Protein AF-S5ZQ00-F1 (afdb_monomer_lite)

Organism: NCBI:txid1291379

Structure (mmCIF, N/CA/C/O backbone):
data_AF-S5ZQ00-F1
#
_entry.id   AF-S5ZQ00-F1
#
loop_
_atom_site.group_PDB
_atom_site.id
_atom_site.type_symbol
_atom_site.label_atom_id
_atom_site.label_alt_id
_atom_site.label_comp_id
_atom_site.label_asym_id
_atom_site.label_entity_id
_atom_site.label_seq_id
_atom_site.pdbx_PDB_ins_code
_atom_site.Cartn_x
_atom_site.Cartn_y
_atom_site.Cartn_z
_atom_site.occupancy
_atom_site.B_iso_or_equiv
_atom_site.auth_seq_id
_atom_site.auth_comp_id
_atom_site.auth_asym_id
_atom_site.auth_atom_id
_atom_site.pdbx_PDB_model_num
ATOM 1 N N . MET A 1 1 ? -11.222 -16.162 30.882 1.00 49.59 1 MET A N 1
ATOM 2 C CA . MET A 1 1 ? -10.906 -15.022 29.989 1.00 49.59 1 MET A CA 1
ATOM 3 C C . MET A 1 1 ? -11.818 -15.082 28.776 1.00 49.59 1 MET A C 1
ATOM 5 O O . MET A 1 1 ? -11.735 -16.042 28.025 1.00 49.59 1 MET A O 1
ATOM 9 N N . ASN A 1 2 ? -12.726 -14.116 28.618 1.00 58.00 2 ASN A N 1
ATOM 10 C CA . ASN A 1 2 ? -13.648 -14.077 27.483 1.00 58.00 2 ASN A CA 1
ATOM 11 C C . ASN A 1 2 ? -12.976 -13.291 26.349 1.00 58.00 2 ASN A C 1
ATOM 13 O O . ASN A 1 2 ? -12.927 -12.061 26.380 1.00 58.00 2 ASN A O 1
ATOM 17 N N . TYR A 1 3 ? -12.334 -13.998 25.422 1.00 68.75 3 TYR A N 1
ATOM 18 C CA . TYR A 1 3 ? -11.668 -13.352 24.299 1.00 68.75 3 TYR A CA 1
ATOM 19 C C . TYR A 1 3 ? -12.693 -12.905 23.258 1.00 68.75 3 TYR A C 1
ATOM 21 O O . TYR A 1 3 ? -13.581 -13.659 22.863 1.00 68.75 3 TYR A O 1
ATOM 29 N N . ASP A 1 4 ? -12.529 -11.679 22.770 1.00 86.62 4 ASP A N 1
ATOM 30 C CA . ASP A 1 4 ? -13.327 -11.158 21.668 1.00 86.62 4 ASP A CA 1
ATOM 31 C C . ASP A 1 4 ? -12.949 -11.894 20.373 1.00 86.62 4 ASP A C 1
ATOM 33 O O . ASP A 1 4 ? -11.916 -11.616 19.754 1.00 86.62 4 ASP A O 1
ATOM 37 N N . LYS A 1 5 ? -13.795 -12.851 19.971 1.00 89.94 5 LYS A N 1
ATOM 38 C CA . LYS A 1 5 ? -13.616 -13.677 18.767 1.00 89.94 5 LYS A CA 1
ATOM 39 C C . LYS A 1 5 ? -13.327 -12.828 17.527 1.00 89.94 5 LYS A C 1
ATOM 41 O O . LYS A 1 5 ? -12.488 -13.205 16.714 1.00 89.94 5 LYS A O 1
ATOM 46 N N . LYS A 1 6 ? -13.950 -11.649 17.401 1.00 90.19 6 LYS A N 1
ATOM 47 C CA . LYS A 1 6 ? -13.747 -10.750 16.257 1.00 90.19 6 LYS A CA 1
ATOM 48 C C . LYS A 1 6 ? -12.328 -10.186 16.225 1.00 90.19 6 LYS A C 1
ATOM 50 O O . LYS A 1 6 ? -11.748 -10.042 15.151 1.00 90.19 6 LYS A O 1
ATOM 55 N N . LYS A 1 7 ? -11.743 -9.883 17.389 1.00 90.00 7 LYS A N 1
ATOM 56 C CA . LYS A 1 7 ? -10.345 -9.430 17.479 1.00 90.00 7 LYS A CA 1
ATOM 57 C C . LYS A 1 7 ? -9.369 -10.536 17.108 1.00 90.00 7 LYS A C 1
ATOM 59 O O . LYS A 1 7 ? -8.409 -10.245 16.404 1.00 90.00 7 LYS A O 1
ATOM 64 N N . ILE A 1 8 ? -9.633 -11.773 17.537 1.00 92.94 8 ILE A N 1
ATOM 65 C CA . ILE A 1 8 ? -8.806 -12.929 17.165 1.00 92.94 8 ILE A CA 1
ATOM 66 C C . ILE A 1 8 ? -8.830 -13.113 15.648 1.00 92.94 8 ILE A C 1
ATOM 68 O O . ILE A 1 8 ? -7.771 -13.121 15.038 1.00 92.94 8 ILE A O 1
ATOM 72 N N . VAL A 1 9 ? -10.016 -13.150 15.030 1.00 94.44 9 VAL A N 1
ATOM 73 C CA . VAL A 1 9 ? -10.147 -13.305 13.570 1.00 94.44 9 VAL A CA 1
ATOM 74 C C . VAL A 1 9 ? -9.397 -12.202 12.819 1.00 94.44 9 VAL A C 1
ATOM 76 O O . VAL A 1 9 ? -8.603 -12.505 11.936 1.00 94.44 9 VAL A O 1
ATOM 79 N N . ASN A 1 10 ? -9.575 -10.934 13.206 1.00 94.00 10 ASN A N 1
ATOM 80 C CA . ASN A 1 10 ? -8.867 -9.815 12.573 1.00 94.00 10 ASN A CA 1
ATOM 81 C C . ASN A 1 10 ? -7.341 -9.909 12.719 1.00 94.00 10 ASN A C 1
ATOM 83 O O . ASN A 1 10 ? -6.618 -9.496 11.815 1.00 94.00 10 ASN A O 1
ATOM 87 N N . LEU A 1 11 ? -6.850 -10.393 13.863 1.00 95.62 11 LEU A N 1
ATOM 88 C CA . LEU A 1 11 ? -5.420 -10.558 14.109 1.00 95.62 11 LEU A CA 1
ATOM 89 C C . LEU A 1 11 ? -4.853 -11.726 13.300 1.00 95.62 11 LEU A C 1
ATOM 91 O O . LEU A 1 11 ? -3.813 -11.573 12.673 1.00 95.62 11 LEU A O 1
ATOM 95 N N . THR A 1 12 ? -5.538 -12.868 13.286 1.00 96.56 12 THR A N 1
ATOM 96 C CA . THR A 1 12 ? -5.137 -14.037 12.499 1.00 96.56 12 THR A CA 1
ATOM 97 C C . THR A 1 12 ? -5.119 -13.712 11.009 1.00 96.56 12 THR A C 1
ATOM 99 O O . THR A 1 12 ? -4.133 -14.001 10.341 1.00 96.56 12 THR A O 1
ATOM 102 N N . GLU A 1 13 ? -6.156 -13.044 10.499 1.00 97.19 13 GLU A N 1
ATOM 103 C CA . GLU A 1 13 ? -6.212 -12.565 9.115 1.00 97.19 13 GLU A CA 1
ATOM 104 C C . GLU A 1 13 ? -5.034 -11.634 8.802 1.00 97.19 13 GLU A C 1
ATOM 106 O O . GLU A 1 13 ? -4.352 -11.822 7.799 1.00 97.19 13 GLU A O 1
ATOM 111 N N . PHE A 1 14 ? -4.750 -10.672 9.686 1.00 97.31 14 PHE A N 1
ATOM 112 C CA . PHE A 1 14 ? -3.610 -9.773 9.528 1.00 97.31 14 PHE A CA 1
ATOM 113 C C . PHE A 1 14 ? -2.282 -10.530 9.489 1.00 97.31 14 PHE A C 1
ATOM 115 O O . PHE A 1 14 ? -1.469 -10.243 8.621 1.00 97.31 14 PHE A O 1
ATOM 122 N N . ILE A 1 15 ? -2.065 -11.498 10.385 1.00 97.69 15 ILE A N 1
ATOM 123 C CA . ILE A 1 15 ? -0.840 -12.311 10.409 1.00 97.69 15 ILE A CA 1
ATOM 124 C C . ILE A 1 15 ? -0.692 -13.077 9.094 1.00 97.69 15 ILE A C 1
ATOM 126 O O . ILE A 1 15 ? 0.370 -13.025 8.487 1.00 97.69 15 ILE A O 1
ATOM 130 N N . ILE A 1 16 ? -1.757 -13.727 8.619 1.00 97.56 16 ILE A N 1
ATOM 131 C CA . ILE A 1 16 ? -1.731 -14.482 7.361 1.00 97.56 16 ILE A CA 1
ATOM 132 C C . ILE A 1 16 ? -1.407 -13.548 6.190 1.00 97.56 16 ILE A C 1
ATOM 134 O O . ILE A 1 16 ? -0.456 -13.795 5.452 1.00 97.56 16 ILE A O 1
ATOM 138 N N . ILE A 1 17 ? -2.146 -12.445 6.034 1.00 97.19 17 ILE A N 1
ATOM 139 C CA . ILE A 1 17 ? -1.913 -11.523 4.918 1.00 97.19 17 ILE A CA 1
ATOM 140 C C . ILE A 1 17 ? -0.515 -10.905 4.998 1.00 97.19 17 ILE A C 1
ATOM 142 O O . ILE A 1 17 ? 0.179 -10.792 3.989 1.00 97.19 17 ILE A O 1
ATOM 146 N N . PHE A 1 18 ? -0.067 -10.549 6.200 1.00 95.69 18 PHE A N 1
ATOM 147 C CA . PHE A 1 18 ? 1.253 -9.975 6.396 1.00 95.69 18 PHE A CA 1
ATOM 148 C C . PHE A 1 18 ? 2.362 -10.963 6.023 1.00 95.69 18 PHE A C 1
ATOM 150 O O . PHE A 1 18 ? 3.241 -10.616 5.240 1.00 95.69 18 PHE A O 1
ATOM 157 N N . SER A 1 19 ? 2.295 -12.198 6.521 1.00 95.56 19 SER A N 1
ATOM 158 C CA . SER A 1 19 ? 3.316 -13.222 6.290 1.00 95.56 19 SER A CA 1
ATOM 159 C C . SER A 1 19 ? 3.404 -13.681 4.836 1.00 95.56 19 SER A C 1
ATOM 161 O O . SER A 1 19 ? 4.510 -13.914 4.360 1.00 95.56 19 SER A O 1
ATOM 163 N N . PHE A 1 20 ? 2.275 -13.809 4.132 1.00 95.19 20 PHE A N 1
ATOM 164 C CA . PHE A 1 20 ? 2.257 -14.368 2.774 1.00 95.19 20 PHE A CA 1
ATOM 165 C C . PHE A 1 20 ? 2.309 -13.322 1.658 1.00 95.19 20 PHE A C 1
ATOM 167 O O . PHE A 1 20 ? 2.750 -13.652 0.562 1.00 95.19 20 PHE A O 1
ATOM 174 N N . PHE A 1 21 ? 1.879 -12.081 1.905 1.00 94.12 21 PHE A N 1
ATOM 175 C CA . PHE A 1 21 ? 1.751 -11.077 0.841 1.00 94.12 21 PHE A CA 1
ATOM 176 C C . PHE A 1 21 ? 2.589 -9.816 1.070 1.00 94.12 21 PHE A C 1
ATOM 178 O O . PHE A 1 21 ? 3.126 -9.258 0.118 1.00 94.12 21 PHE A O 1
ATOM 185 N N . ILE A 1 22 ? 2.736 -9.358 2.316 1.00 92.69 22 ILE A N 1
ATOM 186 C CA . ILE A 1 22 ? 3.448 -8.099 2.601 1.00 92.69 22 ILE A CA 1
ATOM 187 C C . ILE A 1 22 ? 4.931 -8.338 2.870 1.00 92.69 22 ILE A C 1
ATOM 189 O O . ILE A 1 22 ? 5.770 -7.589 2.378 1.00 92.69 22 ILE A O 1
ATOM 193 N N . LEU A 1 23 ? 5.251 -9.369 3.652 1.00 92.44 23 LEU A N 1
ATOM 194 C CA . LEU A 1 23 ? 6.612 -9.665 4.079 1.00 92.44 23 LEU A CA 1
ATOM 195 C C . LEU A 1 23 ? 7.502 -10.214 2.949 1.00 92.44 23 LEU A C 1
ATOM 197 O O . LEU A 1 23 ? 8.636 -9.750 2.851 1.00 92.44 23 LEU A O 1
ATOM 201 N N . PRO A 1 24 ? 7.054 -11.141 2.074 1.00 91.44 24 PRO A N 1
ATOM 202 C CA . PRO A 1 24 ? 7.948 -11.729 1.076 1.00 91.44 24 PRO A CA 1
ATOM 203 C C . PRO A 1 24 ? 8.562 -10.711 0.100 1.00 91.44 24 PRO A C 1
ATOM 205 O O . PRO A 1 24 ? 9.778 -10.772 -0.090 1.00 91.44 24 PRO A O 1
ATOM 208 N N . PRO A 1 25 ? 7.817 -9.726 -0.450 1.00 88.00 25 PRO A N 1
ATOM 209 C CA . PRO A 1 25 ? 8.406 -8.677 -1.288 1.00 88.00 25 PRO A CA 1
ATOM 210 C C . PRO A 1 25 ? 9.494 -7.849 -0.590 1.00 88.00 25 PRO A C 1
ATOM 212 O O . PRO A 1 25 ? 10.400 -7.358 -1.246 1.00 88.00 25 PRO A O 1
ATOM 215 N N . MET A 1 26 ? 9.441 -7.713 0.739 1.00 90.00 26 MET A N 1
ATOM 216 C CA . MET A 1 26 ? 10.461 -6.989 1.513 1.00 90.00 26 MET A CA 1
ATOM 217 C C . MET A 1 26 ? 11.759 -7.786 1.698 1.00 90.00 26 MET A C 1
ATOM 219 O O . MET A 1 26 ? 12.780 -7.206 2.057 1.00 90.00 26 MET A O 1
ATOM 223 N N . LEU A 1 27 ? 11.710 -9.109 1.519 1.00 88.00 27 LEU A N 1
ATOM 224 C CA . LEU A 1 27 ? 12.832 -10.022 1.755 1.00 88.00 27 LEU A CA 1
ATOM 225 C C . LEU A 1 27 ? 13.413 -10.605 0.463 1.00 88.00 27 LEU A C 1
ATOM 227 O O . LEU A 1 27 ? 14.473 -11.223 0.500 1.00 88.00 27 LEU A O 1
ATOM 231 N N . THR A 1 28 ? 12.710 -10.457 -0.660 1.00 81.50 28 THR A N 1
ATOM 232 C CA . THR A 1 28 ? 13.079 -11.095 -1.924 1.00 81.50 28 THR A CA 1
ATOM 233 C C . THR A 1 28 ? 13.766 -10.093 -2.838 1.00 81.50 28 THR A C 1
ATOM 235 O O . THR A 1 28 ? 13.212 -9.039 -3.145 1.00 81.50 28 THR A O 1
ATOM 238 N N . GLU A 1 29 ? 14.947 -10.446 -3.337 1.00 67.12 29 GLU A N 1
ATOM 239 C CA . GLU A 1 29 ? 15.576 -9.727 -4.441 1.00 67.12 29 GLU A CA 1
ATOM 240 C C . GLU A 1 29 ? 14.900 -10.143 -5.753 1.00 67.12 29 GLU A C 1
ATOM 242 O O . GLU A 1 29 ? 15.120 -11.235 -6.273 1.00 67.12 29 GLU A O 1
ATOM 247 N N . SER A 1 30 ? 14.018 -9.292 -6.275 1.00 63.91 30 SER A N 1
ATOM 248 C CA . SER A 1 30 ? 13.339 -9.527 -7.551 1.00 63.91 30 SER A CA 1
ATOM 249 C C . SER A 1 30 ? 14.043 -8.758 -8.668 1.00 63.91 30 SER A C 1
ATOM 251 O O . SER A 1 30 ? 13.810 -7.568 -8.860 1.00 63.91 30 SER A O 1
ATOM 253 N N . SER A 1 31 ? 14.867 -9.430 -9.468 1.00 55.16 31 SER A N 1
ATOM 254 C CA . SER A 1 31 ? 15.450 -8.857 -10.687 1.00 55.16 31 SER A CA 1
ATOM 255 C C . SER A 1 31 ? 14.544 -9.110 -11.895 1.00 55.16 31 SER A C 1
ATOM 257 O O . SER A 1 31 ? 14.877 -9.853 -12.816 1.00 55.16 31 SER A O 1
ATOM 259 N N . ALA A 1 32 ? 13.366 -8.483 -11.918 1.00 55.47 32 ALA A N 1
ATOM 260 C CA . ALA A 1 32 ? 12.559 -8.465 -13.134 1.00 55.47 32 ALA A CA 1
ATOM 261 C C . ALA A 1 32 ? 13.257 -7.576 -14.180 1.00 55.47 32 ALA A C 1
ATOM 263 O O . ALA A 1 32 ? 13.044 -6.368 -14.224 1.00 55.47 32 ALA A O 1
ATOM 264 N N . ARG A 1 33 ? 14.128 -8.169 -15.005 1.00 55.34 33 ARG A N 1
ATOM 265 C CA . ARG A 1 33 ? 14.642 -7.524 -16.217 1.00 55.34 33 ARG A CA 1
ATOM 266 C C . ARG A 1 33 ? 13.562 -7.595 -17.288 1.00 55.34 33 ARG A C 1
ATOM 268 O O . ARG A 1 33 ? 13.177 -8.686 -17.699 1.00 55.34 33 ARG A O 1
ATOM 275 N N . TYR A 1 34 ? 13.082 -6.435 -17.718 1.00 59.69 34 TYR A N 1
ATOM 276 C CA . TYR A 1 34 ? 12.355 -6.324 -18.974 1.00 59.69 34 TYR A CA 1
ATOM 277 C C . TYR A 1 34 ? 13.400 -6.372 -20.088 1.00 59.69 34 TYR A C 1
ATOM 279 O O . TYR A 1 34 ? 14.328 -5.562 -20.106 1.00 59.69 34 TYR A O 1
ATOM 287 N N . GLU A 1 35 ? 13.320 -7.377 -20.956 1.00 56.50 35 GLU A N 1
ATOM 288 C CA . GLU A 1 35 ? 14.143 -7.393 -22.161 1.00 56.50 35 GLU A CA 1
ATOM 289 C C . GLU A 1 35 ? 13.632 -6.301 -23.102 1.00 56.50 35 GLU A C 1
ATOM 291 O O . GLU A 1 35 ? 12.426 -6.151 -23.290 1.00 56.50 35 GLU A O 1
ATOM 296 N N . ASN A 1 36 ? 14.551 -5.509 -23.657 1.00 53.94 36 ASN A N 1
ATOM 297 C CA . ASN A 1 36 ? 14.236 -4.432 -24.591 1.00 53.94 36 ASN A CA 1
ATOM 298 C C . ASN A 1 36 ? 13.538 -5.017 -25.831 1.00 53.94 36 ASN A C 1
ATOM 300 O O . ASN A 1 36 ? 14.189 -5.519 -26.745 1.00 53.94 36 ASN A O 1
ATOM 304 N N . GLY A 1 37 ? 12.209 -4.962 -25.844 1.00 60.66 37 GLY A N 1
ATOM 305 C CA . GLY A 1 37 ? 11.346 -5.503 -26.885 1.00 60.66 37 GLY A CA 1
ATOM 306 C C . GLY A 1 37 ? 9.999 -4.783 -26.916 1.00 60.66 37 GLY A C 1
ATOM 307 O O . GLY A 1 37 ? 9.678 -3.986 -26.035 1.00 60.66 37 GLY A O 1
ATOM 308 N N . ALA A 1 38 ? 9.217 -5.021 -27.972 1.00 62.22 38 ALA A N 1
ATOM 309 C CA . ALA A 1 38 ? 7.896 -4.421 -28.121 1.00 62.22 38 ALA A CA 1
ATOM 310 C C . ALA A 1 38 ? 6.984 -4.832 -26.954 1.00 62.22 38 ALA A C 1
ATOM 312 O O . ALA A 1 38 ? 6.788 -6.021 -26.711 1.00 62.22 38 ALA A O 1
ATOM 313 N N . PHE A 1 39 ? 6.419 -3.837 -26.269 1.00 73.69 39 PHE A N 1
ATOM 314 C CA . PHE A 1 39 ? 5.582 -4.035 -25.092 1.00 73.69 39 PHE A CA 1
ATOM 315 C C . PHE A 1 39 ? 4.338 -4.859 -25.448 1.00 73.69 39 PHE A C 1
ATOM 317 O O . PHE A 1 39 ? 3.467 -4.404 -26.198 1.00 73.69 39 PHE A O 1
ATOM 324 N N . SER A 1 40 ? 4.252 -6.084 -24.934 1.00 83.69 40 SER A N 1
ATOM 325 C CA . SER A 1 40 ? 3.110 -6.959 -25.197 1.00 83.69 40 SER A CA 1
ATOM 326 C C . SER A 1 40 ? 1.899 -6.528 -24.369 1.00 83.69 40 SER A C 1
ATOM 328 O O . SER A 1 40 ? 2.014 -6.088 -23.223 1.00 83.69 40 SER A O 1
ATOM 330 N N . PHE A 1 41 ? 0.692 -6.754 -24.895 1.00 86.31 41 PHE A N 1
ATOM 331 C CA . PHE A 1 41 ? -0.541 -6.589 -24.121 1.00 86.31 41 PHE A CA 1
ATOM 332 C C . PHE A 1 41 ? -0.532 -7.420 -22.822 1.00 86.31 41 PHE A C 1
ATOM 334 O O . PHE A 1 41 ? -1.050 -6.981 -21.796 1.00 86.31 41 PHE A O 1
ATOM 341 N N . SER A 1 42 ? 0.114 -8.593 -22.826 1.00 86.56 42 SER A N 1
ATOM 342 C CA . SER A 1 42 ? 0.265 -9.425 -21.624 1.00 86.56 42 SER A CA 1
ATOM 343 C C . SER A 1 42 ? 1.122 -8.760 -20.544 1.00 86.56 42 SER A C 1
ATOM 345 O O . SER A 1 42 ? 0.848 -8.918 -19.356 1.00 86.56 42 SER A O 1
ATOM 347 N N . GLU A 1 43 ? 2.147 -8.004 -20.938 1.00 86.56 43 GLU A N 1
ATOM 348 C CA . GLU A 1 43 ? 3.011 -7.272 -20.008 1.00 86.56 43 GLU A CA 1
ATOM 349 C C . GLU A 1 43 ? 2.271 -6.081 -19.409 1.00 86.56 43 GLU A C 1
ATOM 351 O O . GLU A 1 43 ? 2.341 -5.874 -18.200 1.00 86.56 43 GLU A O 1
ATOM 356 N N . LEU A 1 44 ? 1.466 -5.378 -20.213 1.00 88.56 44 LEU A N 1
ATOM 357 C CA . LEU A 1 44 ? 0.588 -4.316 -19.719 1.00 88.56 44 LEU A CA 1
ATOM 358 C C . LEU A 1 44 ? -0.361 -4.832 -18.637 1.00 88.56 44 LEU A C 1
ATOM 360 O O . LEU A 1 44 ? -0.461 -4.245 -17.560 1.00 88.56 44 LEU A O 1
ATOM 364 N N . LEU A 1 45 ? -1.029 -5.959 -18.900 1.00 90.88 45 LEU A N 1
ATOM 365 C CA . LEU A 1 45 ? -1.918 -6.585 -17.923 1.00 90.88 45 LEU A CA 1
ATOM 366 C C . LEU A 1 45 ? -1.170 -6.977 -16.648 1.00 90.88 45 LEU A C 1
ATOM 368 O O . LEU A 1 45 ? -1.680 -6.760 -15.549 1.00 90.88 45 LEU A O 1
ATOM 372 N N . ARG A 1 46 ? 0.048 -7.509 -16.783 1.00 90.44 46 ARG A N 1
ATOM 373 C CA . ARG A 1 46 ? 0.898 -7.873 -15.649 1.00 90.44 46 ARG A CA 1
ATOM 374 C C . ARG A 1 46 ? 1.273 -6.650 -14.805 1.00 90.44 46 ARG A C 1
ATOM 376 O O . ARG A 1 46 ? 1.149 -6.723 -13.584 1.00 90.44 46 ARG A O 1
ATOM 383 N N . ILE A 1 47 ? 1.679 -5.535 -15.419 1.00 91.00 47 ILE A N 1
ATOM 384 C CA . ILE A 1 47 ? 1.982 -4.288 -14.695 1.00 91.00 47 ILE A CA 1
ATOM 385 C C . ILE A 1 47 ? 0.751 -3.792 -13.944 1.00 91.00 47 ILE A C 1
ATOM 387 O O . ILE A 1 47 ? 0.836 -3.522 -12.746 1.00 91.00 47 ILE A O 1
ATOM 391 N N . CYS A 1 48 ? -0.397 -3.720 -14.620 1.00 93.56 48 CYS A N 1
ATOM 392 C CA . CYS A 1 48 ? -1.644 -3.282 -14.001 1.00 93.56 48 CYS A CA 1
ATOM 393 C C . CYS A 1 48 ? -2.044 -4.180 -12.824 1.00 93.56 48 CY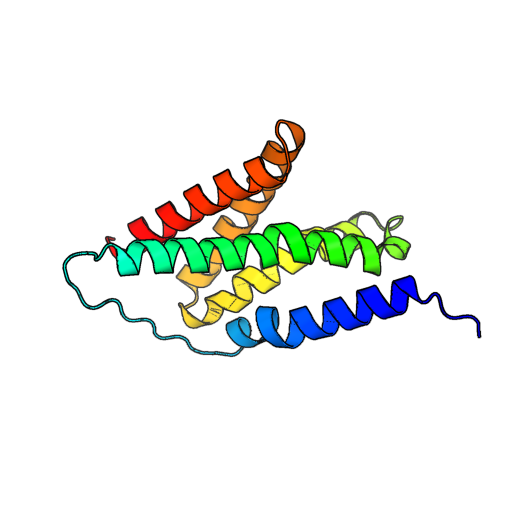S A C 1
ATOM 395 O O . CYS A 1 48 ? -2.495 -3.685 -11.791 1.00 93.56 48 CYS A O 1
ATOM 397 N N . PHE A 1 49 ? -1.860 -5.496 -12.955 1.00 94.50 49 PHE A N 1
ATOM 398 C CA . PHE A 1 49 ? -2.171 -6.451 -11.897 1.00 94.50 49 PHE A CA 1
ATOM 399 C C . PHE A 1 49 ? -1.271 -6.265 -10.672 1.00 94.50 49 PHE A C 1
ATOM 401 O O . PHE A 1 49 ? -1.783 -6.182 -9.556 1.00 94.50 49 PHE A O 1
ATOM 408 N N . PHE A 1 50 ? 0.048 -6.148 -10.860 1.00 93.00 50 PHE A N 1
ATOM 409 C CA . PHE A 1 50 ? 0.977 -5.944 -9.746 1.00 93.00 50 PHE A CA 1
ATOM 410 C C . PHE A 1 50 ? 0.808 -4.572 -9.085 1.00 93.00 50 PHE A C 1
ATOM 412 O O . PHE A 1 50 ? 0.757 -4.500 -7.859 1.00 93.00 50 PHE A O 1
ATOM 419 N N . ALA A 1 51 ? 0.607 -3.505 -9.862 1.00 95.12 51 ALA A N 1
ATOM 420 C CA . ALA A 1 51 ? 0.272 -2.194 -9.306 1.00 95.12 51 ALA A CA 1
ATOM 421 C C . ALA A 1 51 ? -1.042 -2.258 -8.507 1.00 95.12 51 ALA A C 1
ATOM 423 O O . ALA A 1 51 ? -1.125 -1.767 -7.382 1.00 95.12 51 ALA A O 1
ATOM 424 N N . GLY A 1 52 ? -2.060 -2.934 -9.049 1.00 96.69 52 GLY A N 1
ATOM 425 C CA . GLY A 1 52 ? -3.328 -3.194 -8.371 1.00 96.69 52 GLY A CA 1
ATOM 426 C C . GLY A 1 52 ? -3.157 -3.902 -7.032 1.00 96.69 52 GLY A C 1
ATOM 427 O O . GLY A 1 52 ? -3.684 -3.455 -6.011 1.00 96.69 52 GLY A O 1
ATOM 428 N N . TYR A 1 53 ? -2.386 -4.984 -7.039 1.00 95.69 53 TYR A N 1
ATOM 429 C CA . TYR A 1 53 ? -2.028 -5.759 -5.859 1.00 95.69 53 TYR A CA 1
ATOM 430 C C . TYR A 1 53 ? -1.374 -4.888 -4.776 1.00 95.69 53 TYR A C 1
ATOM 432 O O . TYR A 1 53 ? -1.819 -4.895 -3.624 1.00 95.69 53 TYR A O 1
ATOM 440 N N . GLU A 1 54 ? -0.380 -4.078 -5.141 1.00 96.00 54 GLU A N 1
ATOM 441 C CA . GLU A 1 54 ? 0.306 -3.199 -4.196 1.00 96.00 54 GLU A CA 1
ATOM 442 C C . GLU A 1 54 ? -0.623 -2.121 -3.625 1.00 96.00 54 GLU A C 1
ATOM 444 O O . GLU A 1 54 ? -0.638 -1.885 -2.415 1.00 96.00 54 GLU A O 1
ATOM 449 N N . GLU A 1 55 ? -1.457 -1.489 -4.452 1.00 97.69 55 GLU A N 1
ATOM 450 C CA . GLU A 1 55 ? -2.410 -0.489 -3.966 1.00 97.69 55 GLU A CA 1
ATOM 451 C C . GLU A 1 55 ? -3.456 -1.088 -3.018 1.00 97.69 55 GLU A C 1
ATOM 453 O O . GLU A 1 55 ? -3.768 -0.508 -1.969 1.00 97.69 55 GLU A O 1
ATOM 458 N N . VAL A 1 56 ? -3.976 -2.277 -3.333 1.00 97.50 56 VAL A N 1
ATOM 459 C CA . VAL A 1 56 ? -4.920 -2.981 -2.457 1.00 97.50 56 VAL A CA 1
ATOM 460 C C . VAL A 1 56 ? -4.271 -3.283 -1.108 1.00 97.50 56 VAL A C 1
ATOM 462 O O . VAL A 1 56 ? -4.882 -3.013 -0.072 1.00 97.50 56 VAL A O 1
ATOM 465 N N . LEU A 1 57 ? -3.035 -3.782 -1.086 1.00 97.06 57 LEU A N 1
ATOM 466 C CA . LEU A 1 57 ? -2.355 -4.124 0.161 1.00 97.06 57 LEU A CA 1
ATOM 467 C C . LEU A 1 57 ? -1.929 -2.890 0.955 1.00 97.06 57 LEU A C 1
ATOM 469 O O . LEU A 1 57 ? -2.351 -2.707 2.099 1.00 97.06 57 LEU A O 1
ATOM 473 N N . TYR A 1 58 ? -1.110 -2.024 0.366 1.00 97.06 58 TYR A N 1
ATOM 474 C CA . TYR A 1 58 ? -0.423 -0.967 1.103 1.00 97.06 58 TYR A CA 1
ATOM 475 C C . TYR A 1 58 ? -1.280 0.290 1.286 1.00 97.06 58 TYR A C 1
ATOM 477 O O . TYR A 1 58 ? -1.128 0.989 2.292 1.00 97.06 58 TYR A O 1
ATOM 485 N N . ARG A 1 59 ? -2.220 0.589 0.373 1.00 96.25 59 ARG A N 1
ATOM 486 C CA . ARG A 1 59 ? -3.089 1.780 0.488 1.00 96.25 59 ARG A CA 1
ATOM 487 C C . ARG A 1 59 ? -4.457 1.458 1.079 1.00 96.25 59 ARG A C 1
ATOM 489 O O . ARG A 1 59 ? -4.955 2.253 1.885 1.00 96.25 59 ARG A O 1
ATOM 496 N N . ALA A 1 60 ? -5.079 0.335 0.736 1.00 95.94 60 ALA A N 1
ATOM 497 C CA . ALA A 1 60 ? -6.405 0.006 1.264 1.00 95.94 60 ALA A CA 1
ATOM 498 C C . ALA A 1 60 ? -6.333 -0.856 2.534 1.00 95.94 60 ALA A C 1
ATOM 500 O O . ALA A 1 60 ? -6.723 -0.395 3.613 1.00 95.94 60 ALA A O 1
ATOM 501 N N . TYR A 1 61 ? -5.812 -2.075 2.413 1.00 97.44 61 TYR A N 1
ATOM 502 C CA . TYR A 1 61 ? -5.856 -3.109 3.442 1.00 97.44 61 TYR A CA 1
ATOM 503 C C . TYR A 1 61 ? -5.083 -2.723 4.702 1.00 97.44 61 TYR A C 1
ATOM 505 O O . TYR A 1 61 ? -5.652 -2.665 5.795 1.00 97.44 61 TYR A O 1
ATOM 513 N N . LEU A 1 62 ? -3.792 -2.425 4.557 1.00 96.81 62 LEU A N 1
ATOM 514 C CA . LEU A 1 62 ? -2.881 -2.293 5.686 1.00 96.81 62 LEU A CA 1
ATOM 515 C C . LEU A 1 62 ? -3.243 -1.111 6.596 1.00 96.81 62 LEU A C 1
ATOM 517 O O . LEU A 1 62 ? -3.402 -1.320 7.803 1.00 96.81 62 LEU A O 1
ATOM 521 N N . PRO A 1 63 ? -3.526 0.098 6.065 1.00 96.88 63 PRO A N 1
ATOM 522 C CA . PRO A 1 63 ? -4.007 1.201 6.889 1.00 96.88 63 PRO A CA 1
ATOM 523 C C . PRO A 1 63 ? -5.348 0.896 7.568 1.00 96.88 63 PRO A C 1
ATOM 525 O O . PRO A 1 63 ? -5.565 1.290 8.712 1.00 96.88 63 PRO A O 1
ATOM 528 N N . PHE A 1 64 ? -6.273 0.210 6.888 1.00 96.44 64 PHE A N 1
ATOM 529 C CA . PHE A 1 64 ? -7.576 -0.141 7.460 1.00 96.44 64 PHE A CA 1
ATOM 530 C C . PHE A 1 64 ? -7.443 -1.136 8.619 1.00 96.44 64 PHE A C 1
ATOM 532 O O . PHE A 1 64 ? -8.012 -0.935 9.701 1.00 96.44 64 PHE A O 1
ATOM 539 N N . ARG A 1 65 ? -6.656 -2.196 8.421 1.00 96.88 65 ARG A N 1
ATOM 540 C CA . ARG A 1 65 ? -6.495 -3.254 9.415 1.00 96.88 65 ARG A CA 1
ATOM 541 C C . ARG A 1 65 ? -5.697 -2.762 10.621 1.00 96.88 65 ARG A C 1
ATOM 543 O O . ARG A 1 65 ? -6.120 -3.002 11.751 1.00 96.88 65 ARG A O 1
ATOM 550 N N . LEU A 1 66 ? -4.653 -1.955 10.411 1.00 97.00 66 LEU A N 1
ATOM 551 C CA . LEU A 1 66 ? -3.909 -1.316 11.502 1.00 97.00 66 LEU A CA 1
ATOM 552 C C . LEU A 1 66 ? -4.787 -0.352 12.310 1.00 97.00 66 LEU A C 1
ATOM 554 O O . LEU A 1 66 ? -4.720 -0.364 13.535 1.00 97.00 66 LEU A O 1
ATOM 558 N N . LYS A 1 67 ? -5.689 0.419 11.684 1.00 96.19 67 LYS A N 1
ATOM 559 C CA . LYS A 1 67 ? -6.664 1.247 12.431 1.00 96.19 67 LYS A CA 1
ATOM 560 C C . LYS A 1 67 ? -7.568 0.416 13.328 1.00 96.19 67 LYS A C 1
ATOM 562 O O . LYS A 1 67 ? -7.852 0.818 14.454 1.00 96.19 67 LYS A O 1
ATOM 567 N N . THR A 1 68 ? -7.994 -0.745 12.840 1.00 95.00 68 THR A N 1
ATOM 568 C CA . THR A 1 68 ? -8.844 -1.666 13.599 1.00 95.00 68 THR A CA 1
ATOM 569 C C . THR A 1 68 ? -8.089 -2.276 14.783 1.00 95.00 68 THR A C 1
ATOM 571 O O . THR A 1 68 ? -8.580 -2.241 15.910 1.00 95.00 68 THR A O 1
ATOM 574 N N . LEU A 1 69 ? -6.876 -2.788 14.557 1.00 94.69 69 LEU A N 1
ATOM 575 C CA . LEU A 1 69 ? -6.065 -3.443 15.591 1.00 94.69 69 LEU A CA 1
ATOM 576 C C . LEU A 1 69 ? -5.514 -2.449 16.627 1.00 94.69 69 LEU A C 1
ATOM 578 O O . LEU A 1 69 ? -5.485 -2.733 17.826 1.00 94.69 69 LEU A O 1
ATOM 582 N N . CYS A 1 70 ? -5.122 -1.254 16.185 1.00 94.06 70 CYS A N 1
ATOM 583 C CA . CYS A 1 70 ? -4.514 -0.221 17.019 1.00 94.06 70 CYS A CA 1
ATOM 584 C C . CYS A 1 70 ? -5.526 0.799 17.561 1.00 94.06 70 CYS A C 1
ATOM 586 O O . CYS A 1 70 ? -5.112 1.799 18.147 1.00 94.06 70 CYS A O 1
ATOM 588 N N . PHE A 1 71 ? -6.838 0.563 17.420 1.00 92.81 71 PHE A N 1
ATOM 589 C CA . PHE A 1 71 ? -7.888 1.509 17.826 1.00 92.81 71 PHE A CA 1
ATOM 590 C C . PHE A 1 71 ? -7.764 1.969 19.288 1.00 92.81 71 PHE A C 1
ATOM 592 O O . PHE A 1 71 ? -8.027 3.128 19.603 1.00 92.81 71 PHE A O 1
ATOM 599 N N . LYS A 1 72 ? -7.274 1.097 20.182 1.00 92.56 72 LYS A N 1
ATOM 600 C CA . LYS A 1 72 ? -7.018 1.427 21.597 1.00 92.56 72 LYS A CA 1
ATOM 601 C C . LYS A 1 72 ? -6.052 2.604 21.794 1.00 92.56 72 LYS A C 1
ATOM 603 O O . LYS A 1 72 ? -6.074 3.254 22.832 1.00 92.56 72 LYS A O 1
ATOM 608 N N . PHE A 1 73 ? -5.208 2.887 20.804 1.00 92.38 73 PHE A N 1
ATOM 609 C CA . PHE A 1 73 ? -4.234 3.973 20.835 1.00 92.38 73 PHE A CA 1
ATOM 610 C C . PHE A 1 73 ? -4.740 5.268 20.194 1.00 92.38 73 PHE A C 1
ATOM 612 O O . PHE A 1 73 ? -3.976 6.225 20.123 1.00 92.38 73 PHE A O 1
ATOM 619 N N . LYS A 1 74 ? -6.010 5.344 19.769 1.00 92.50 74 LYS A N 1
ATOM 620 C CA . LYS A 1 74 ? -6.593 6.520 19.097 1.00 92.50 74 LYS A CA 1
ATOM 621 C C . LYS A 1 74 ? -6.384 7.836 19.863 1.00 92.50 74 LYS A C 1
ATOM 623 O O . LYS A 1 74 ? -6.210 8.879 19.240 1.00 92.50 74 LYS A O 1
ATOM 628 N N . ASN A 1 75 ? -6.347 7.785 21.197 1.00 93.75 75 ASN A N 1
ATOM 629 C CA . ASN A 1 75 ? -6.100 8.959 22.044 1.00 93.75 75 ASN A CA 1
ATOM 630 C C . ASN A 1 75 ? -4.661 9.495 21.916 1.00 93.75 75 ASN A C 1
ATOM 632 O O . ASN A 1 75 ? -4.432 10.693 22.057 1.00 93.75 75 ASN A O 1
ATOM 636 N N . LYS A 1 76 ? -3.690 8.637 21.580 1.00 95.25 76 LYS A N 1
ATOM 637 C CA . LYS A 1 76 ? -2.303 9.017 21.280 1.00 95.25 76 LYS A CA 1
ATOM 638 C C . LYS A 1 76 ? -2.180 9.351 19.791 1.00 95.25 76 LYS A C 1
ATOM 640 O O . LYS A 1 76 ? -1.621 8.568 19.026 1.00 95.25 76 LYS A O 1
ATOM 645 N N . LYS A 1 77 ? -2.730 10.504 19.384 1.00 93.50 77 LYS A N 1
ATOM 646 C CA . LYS A 1 77 ? -2.899 10.907 17.971 1.00 93.50 77 LYS A CA 1
ATOM 647 C C . LYS A 1 77 ? -1.652 10.669 17.108 1.00 93.50 77 LYS A C 1
ATOM 649 O O . LYS A 1 77 ? -1.767 10.004 16.085 1.00 93.50 77 LYS A O 1
ATOM 654 N N . THR A 1 78 ? -0.480 11.149 17.536 1.00 95.12 78 THR A N 1
ATOM 655 C CA . THR A 1 78 ? 0.786 10.995 16.793 1.00 95.12 78 THR A CA 1
ATOM 656 C C . THR A 1 78 ? 1.162 9.529 16.617 1.00 95.12 78 THR A C 1
ATOM 658 O O . THR A 1 78 ? 1.372 9.078 15.499 1.00 95.12 78 THR A O 1
ATOM 661 N N . PHE A 1 79 ? 1.179 8.755 17.704 1.00 94.06 79 PHE A N 1
ATOM 662 C CA . PHE A 1 79 ? 1.530 7.335 17.661 1.00 94.06 79 PHE A CA 1
ATOM 663 C C . PHE A 1 79 ? 0.557 6.533 16.787 1.00 94.06 79 PHE A C 1
ATOM 665 O O . PHE A 1 79 ? 0.970 5.720 15.964 1.00 94.06 79 PHE A O 1
ATOM 672 N N . TYR A 1 80 ? -0.742 6.806 16.918 1.00 95.31 80 TYR A N 1
ATOM 673 C CA . TYR A 1 80 ? -1.775 6.181 16.101 1.00 95.31 80 TYR A CA 1
ATOM 674 C C . TYR A 1 80 ? -1.628 6.527 14.614 1.00 95.31 80 TYR A C 1
ATOM 676 O O . TYR A 1 80 ? -1.755 5.646 13.765 1.00 95.31 80 TYR A O 1
ATOM 684 N N . PHE 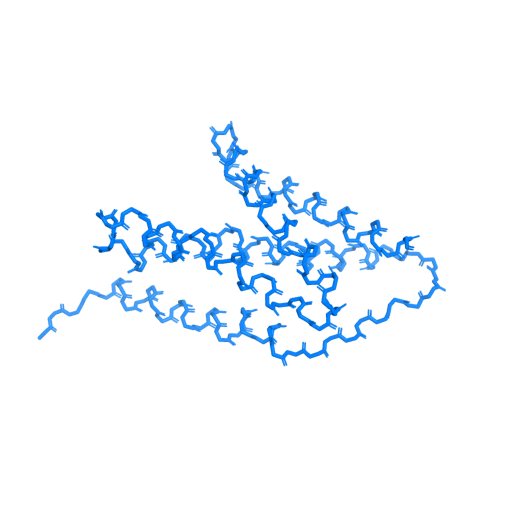A 1 81 ? -1.323 7.783 14.284 1.00 94.81 81 PHE A N 1
ATOM 685 C CA . PHE A 1 81 ? -1.051 8.202 12.910 1.00 94.81 81 PHE A CA 1
ATOM 686 C C . PHE A 1 81 ? 0.199 7.515 12.348 1.00 94.81 81 PHE A C 1
ATOM 688 O O . PHE A 1 81 ? 0.132 6.934 11.267 1.00 94.81 81 PHE A O 1
ATOM 695 N N . CYS A 1 82 ? 1.303 7.483 13.103 1.00 95.81 82 CYS A N 1
ATOM 696 C CA . CYS A 1 82 ? 2.523 6.793 12.685 1.00 95.81 82 CYS A CA 1
ATOM 697 C C . CYS A 1 82 ? 2.259 5.315 12.370 1.00 95.81 82 CYS A C 1
ATOM 699 O O . CYS A 1 82 ? 2.638 4.838 11.304 1.00 95.81 82 CYS A O 1
ATOM 701 N N . LEU A 1 83 ? 1.543 4.604 13.245 1.00 95.75 83 LEU A N 1
ATOM 702 C CA . LEU A 1 83 ? 1.221 3.194 13.024 1.00 95.75 83 LEU A CA 1
ATOM 703 C C . LEU A 1 83 ? 0.284 2.967 11.837 1.00 95.75 83 LEU A C 1
ATOM 705 O O . LEU A 1 83 ? 0.423 1.975 11.139 1.00 95.75 83 LEU A O 1
ATOM 709 N N . THR A 1 84 ? -0.701 3.836 11.625 1.00 95.69 84 THR A N 1
ATOM 710 C CA . THR A 1 84 ? -1.786 3.546 10.672 1.00 95.69 84 THR A CA 1
ATOM 711 C C . THR A 1 84 ? -1.607 4.177 9.299 1.00 95.69 84 THR A C 1
ATOM 713 O O . THR A 1 84 ? -2.265 3.749 8.354 1.00 95.69 84 THR A O 1
ATOM 716 N N . GLU A 1 85 ? -0.743 5.182 9.174 1.00 94.88 85 GLU A N 1
ATOM 717 C CA . GLU A 1 85 ? -0.539 5.937 7.935 1.00 94.88 85 GLU A CA 1
ATOM 718 C C . GLU A 1 85 ? 0.918 5.894 7.467 1.00 94.88 85 GLU A C 1
ATOM 720 O O . GLU A 1 85 ? 1.153 5.671 6.284 1.00 94.88 85 GLU A O 1
ATOM 725 N N . ILE A 1 86 ? 1.891 6.038 8.375 1.00 96.50 86 ILE A N 1
ATOM 726 C CA . ILE A 1 86 ? 3.318 6.051 8.009 1.00 96.50 86 ILE A CA 1
ATOM 727 C C . ILE A 1 86 ? 3.872 4.636 7.850 1.00 96.50 86 ILE A C 1
ATOM 729 O O . ILE A 1 86 ? 4.550 4.351 6.869 1.00 96.50 86 ILE A O 1
ATOM 733 N N . LEU A 1 87 ? 3.550 3.724 8.769 1.00 96.81 87 LEU A N 1
ATOM 734 C CA . LEU A 1 87 ? 4.062 2.354 8.726 1.00 96.81 87 LEU A CA 1
ATOM 735 C C . LEU A 1 87 ? 3.712 1.610 7.414 1.00 96.81 87 LEU A C 1
ATOM 737 O O . LEU A 1 87 ? 4.598 0.963 6.863 1.00 96.81 87 LEU A O 1
ATOM 741 N N . PRO A 1 88 ? 2.498 1.735 6.835 1.00 97.25 88 PRO A N 1
ATOM 742 C CA . PRO A 1 88 ? 2.212 1.172 5.514 1.00 97.25 88 PRO A CA 1
ATOM 743 C C . PRO A 1 88 ? 3.086 1.727 4.383 1.00 97.25 88 PRO A C 1
ATOM 745 O O . PRO A 1 88 ? 3.458 0.971 3.491 1.00 97.25 88 PRO A O 1
ATOM 748 N N . ILE A 1 89 ? 3.452 3.015 4.432 1.00 97.69 89 ILE A N 1
ATOM 749 C CA . ILE A 1 89 ? 4.379 3.627 3.464 1.00 97.69 89 ILE A CA 1
ATOM 750 C C . ILE A 1 89 ? 5.782 3.042 3.648 1.00 97.69 89 ILE A C 1
ATOM 752 O O . ILE A 1 89 ? 6.449 2.730 2.665 1.00 97.69 89 ILE A O 1
ATOM 756 N N . VAL A 1 90 ? 6.216 2.836 4.895 1.00 97.00 90 VAL A N 1
ATOM 757 C CA . VAL A 1 90 ? 7.502 2.191 5.196 1.00 97.00 90 VAL A CA 1
ATOM 758 C C . VAL A 1 90 ? 7.532 0.761 4.658 1.00 97.00 90 VAL A C 1
ATOM 760 O O . VAL A 1 90 ? 8.512 0.387 4.028 1.00 97.00 90 VAL A O 1
ATOM 763 N N . PHE A 1 91 ? 6.465 -0.023 4.831 1.00 97.06 91 PHE A N 1
ATOM 764 C CA . PHE A 1 91 ? 6.402 -1.380 4.279 1.00 97.06 91 PHE A CA 1
ATOM 765 C C . PHE A 1 91 ? 6.375 -1.404 2.749 1.00 97.06 91 PHE A C 1
ATOM 767 O O . PHE A 1 91 ? 7.064 -2.225 2.153 1.00 97.06 91 PHE A O 1
ATOM 774 N N . PHE A 1 92 ? 5.644 -0.481 2.115 1.00 96.56 92 PHE A N 1
ATOM 775 C CA . PHE A 1 92 ? 5.687 -0.311 0.660 1.00 96.56 92 PHE A CA 1
ATOM 776 C C . PHE A 1 92 ? 7.110 0.007 0.184 1.00 96.56 92 PHE A C 1
ATOM 778 O O . PHE A 1 92 ? 7.622 -0.629 -0.727 1.00 96.56 92 PHE A O 1
ATOM 785 N N . THR A 1 93 ? 7.786 0.938 0.857 1.00 96.31 93 THR A N 1
ATOM 786 C CA . THR A 1 93 ? 9.174 1.318 0.553 1.00 96.31 93 THR A CA 1
ATOM 787 C C . THR A 1 93 ? 10.131 0.145 0.743 1.00 96.31 93 THR A C 1
ATOM 789 O O . THR A 1 93 ? 10.991 -0.098 -0.095 1.00 96.31 93 THR A O 1
ATOM 792 N N . ALA A 1 94 ? 9.966 -0.613 1.829 1.00 95.00 94 ALA A N 1
ATOM 793 C CA . ALA A 1 94 ? 10.797 -1.769 2.128 1.00 95.00 94 ALA A CA 1
ATOM 794 C C . ALA A 1 94 ? 10.664 -2.868 1.065 1.00 95.00 94 ALA A C 1
ATOM 796 O O . ALA A 1 94 ? 11.656 -3.496 0.715 1.00 95.00 94 ALA A O 1
ATOM 797 N N . ALA A 1 95 ? 9.467 -3.041 0.497 1.00 93.81 95 ALA A N 1
ATOM 798 C CA . ALA A 1 95 ? 9.237 -3.946 -0.624 1.00 93.81 95 ALA A CA 1
ATOM 799 C C . ALA A 1 95 ? 9.999 -3.547 -1.899 1.00 93.81 95 ALA A C 1
ATOM 801 O O . ALA A 1 95 ? 10.094 -4.355 -2.807 1.00 93.81 95 ALA A O 1
ATOM 802 N N . HIS A 1 96 ? 10.558 -2.335 -1.967 1.00 92.69 96 HIS A N 1
ATOM 803 C CA . HIS A 1 96 ? 11.291 -1.811 -3.121 1.00 92.69 96 HIS A CA 1
ATOM 804 C C . HIS A 1 96 ? 12.801 -1.660 -2.865 1.00 92.69 96 HIS A C 1
ATOM 806 O O . HIS A 1 96 ? 13.513 -1.167 -3.738 1.00 92.69 96 HIS A O 1
ATOM 812 N N . ILE A 1 97 ? 13.314 -2.101 -1.705 1.00 91.69 97 ILE A N 1
ATOM 813 C CA . ILE A 1 97 ? 14.742 -1.974 -1.341 1.00 91.69 97 ILE A CA 1
ATOM 814 C C . ILE A 1 97 ? 15.665 -2.608 -2.391 1.00 91.69 97 ILE A C 1
ATOM 816 O O . ILE A 1 97 ? 16.745 -2.083 -2.669 1.00 91.69 97 ILE A O 1
ATOM 820 N N . TYR A 1 98 ? 15.219 -3.695 -3.024 1.00 88.25 98 TYR A N 1
ATOM 821 C CA . TYR A 1 98 ? 15.975 -4.406 -4.056 1.00 88.25 98 TYR A CA 1
ATOM 822 C C . TYR A 1 98 ? 16.260 -3.558 -5.314 1.00 88.25 98 TYR A C 1
ATOM 824 O O . TYR A 1 98 ? 17.144 -3.904 -6.092 1.00 88.25 98 TYR A O 1
ATOM 832 N N . LEU A 1 99 ? 15.554 -2.437 -5.521 1.00 87.56 99 LEU A N 1
ATOM 833 C CA . LEU A 1 99 ? 15.766 -1.528 -6.657 1.00 87.56 99 LEU A CA 1
ATOM 834 C C . LEU A 1 99 ? 16.945 -0.559 -6.456 1.00 87.56 99 LEU A C 1
ATOM 836 O O . LEU A 1 99 ? 17.255 0.226 -7.356 1.00 87.56 99 LEU A O 1
ATOM 840 N N . GLY A 1 100 ? 17.589 -0.578 -5.285 1.00 90.38 100 GLY A N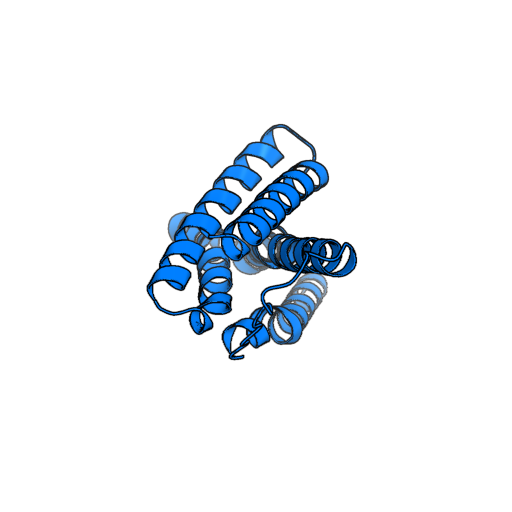 1
ATOM 841 C CA . GLY A 1 100 ? 18.681 0.325 -4.923 1.00 90.38 100 GLY A CA 1
ATOM 842 C C . GLY A 1 100 ? 18.211 1.617 -4.247 1.00 90.38 100 GLY A C 1
ATOM 843 O O . GLY A 1 100 ? 17.028 1.962 -4.242 1.00 90.38 100 GLY A O 1
ATOM 844 N N . VAL A 1 101 ? 19.156 2.351 -3.651 1.00 90.44 101 VAL A N 1
ATOM 845 C CA . VAL A 1 101 ? 18.876 3.457 -2.710 1.00 90.44 101 VAL A CA 1
ATOM 846 C C . VAL A 1 101 ? 18.031 4.576 -3.327 1.00 90.44 101 VAL A C 1
ATOM 848 O O . VAL A 1 101 ? 17.062 5.014 -2.711 1.00 90.44 101 VAL A O 1
ATOM 851 N N . LEU A 1 102 ? 18.361 5.027 -4.543 1.00 92.31 102 LEU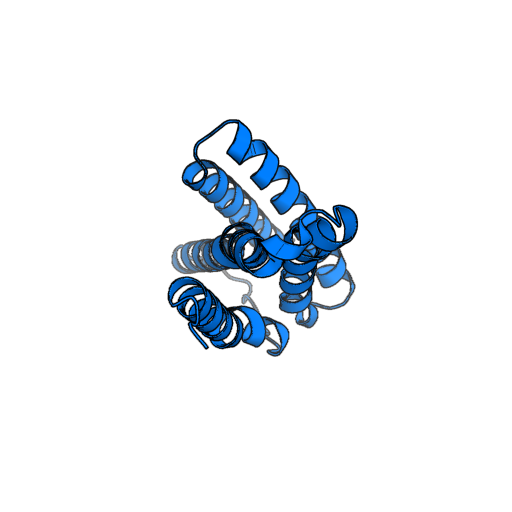 A N 1
ATOM 852 C CA . LEU A 1 102 ? 17.640 6.129 -5.195 1.00 92.31 102 LEU A CA 1
ATOM 853 C C . LEU A 1 102 ? 16.200 5.741 -5.553 1.00 92.31 102 LEU A C 1
ATOM 855 O O . LEU A 1 102 ? 15.273 6.493 -5.258 1.00 92.31 102 LEU A O 1
ATOM 859 N N . ASN A 1 103 ? 16.002 4.542 -6.102 1.00 90.62 103 ASN A N 1
ATOM 860 C CA . ASN A 1 103 ? 14.672 4.026 -6.430 1.00 90.62 103 ASN A CA 1
ATOM 861 C C . ASN A 1 103 ? 13.845 3.739 -5.173 1.00 90.62 103 ASN A C 1
ATOM 863 O O . ASN A 1 103 ? 12.642 3.975 -5.155 1.00 90.62 103 ASN A O 1
ATOM 867 N N . THR A 1 104 ? 14.492 3.308 -4.090 1.00 92.94 104 THR A N 1
ATOM 868 C CA . THR A 1 104 ? 13.844 3.137 -2.783 1.00 92.94 104 THR A CA 1
ATOM 869 C C . THR A 1 104 ? 13.389 4.482 -2.215 1.00 92.94 104 THR A C 1
ATOM 871 O O . THR A 1 104 ? 12.262 4.608 -1.737 1.00 92.94 104 THR A O 1
ATOM 874 N N . ALA A 1 105 ? 14.227 5.520 -2.300 1.00 95.50 105 ALA A N 1
ATOM 875 C CA . ALA A 1 105 ? 13.849 6.870 -1.889 1.00 95.50 105 ALA A CA 1
ATOM 876 C C . ALA A 1 105 ? 12.682 7.398 -2.735 1.00 95.50 105 ALA A C 1
ATOM 878 O O . ALA A 1 105 ? 11.713 7.932 -2.195 1.00 95.50 105 ALA A O 1
ATOM 879 N N . TYR A 1 106 ? 12.729 7.183 -4.051 1.00 94.81 106 TYR A N 1
ATOM 880 C CA . TYR A 1 106 ? 11.620 7.492 -4.946 1.00 94.81 106 TYR A CA 1
ATOM 881 C C . TYR A 1 106 ? 10.333 6.753 -4.540 1.00 94.81 106 TYR A C 1
ATOM 883 O O . TYR A 1 106 ? 9.290 7.392 -4.393 1.00 94.81 106 TYR A O 1
ATOM 891 N N . ALA A 1 107 ? 10.403 5.446 -4.261 1.00 95.06 107 ALA A N 1
ATOM 892 C CA . ALA A 1 107 ? 9.265 4.643 -3.816 1.00 95.06 107 ALA A CA 1
ATOM 893 C C . ALA A 1 107 ? 8.657 5.166 -2.505 1.00 95.06 107 ALA A C 1
ATOM 895 O O . ALA A 1 107 ? 7.435 5.178 -2.359 1.00 95.06 107 ALA A O 1
ATOM 896 N N . PHE A 1 108 ? 9.472 5.677 -1.576 1.00 96.88 108 PHE A N 1
ATOM 897 C CA . PHE A 1 108 ? 8.973 6.329 -0.364 1.00 96.88 108 PHE A CA 1
ATOM 898 C C . PHE A 1 108 ? 8.132 7.572 -0.681 1.00 96.88 108 PHE A C 1
ATOM 900 O O . PHE A 1 108 ? 6.998 7.698 -0.204 1.00 96.88 108 PHE A O 1
ATOM 907 N N . PHE A 1 109 ? 8.652 8.480 -1.513 1.00 97.00 109 PHE A N 1
ATOM 908 C CA . PHE A 1 109 ? 7.948 9.714 -1.870 1.00 97.00 109 PHE A CA 1
ATOM 909 C C . PHE A 1 109 ? 6.708 9.449 -2.731 1.00 97.00 109 PHE A C 1
ATOM 911 O O . PHE A 1 109 ? 5.643 9.999 -2.443 1.00 97.00 109 PHE A O 1
ATOM 918 N N . ALA A 1 110 ? 6.803 8.567 -3.729 1.00 95.56 110 ALA A N 1
ATOM 919 C CA . ALA A 1 110 ? 5.665 8.132 -4.538 1.00 95.56 110 ALA A CA 1
ATOM 920 C C . ALA A 1 110 ? 4.609 7.419 -3.674 1.00 95.56 110 ALA A C 1
ATOM 922 O O . ALA A 1 110 ? 3.412 7.701 -3.771 1.00 95.56 110 ALA A O 1
ATOM 923 N N . GLY A 1 111 ? 5.052 6.568 -2.745 1.00 96.38 111 GLY A N 1
ATOM 924 C CA . GLY A 1 111 ? 4.234 5.913 -1.727 1.00 96.38 111 GLY A CA 1
ATOM 925 C C . GLY A 1 111 ? 3.408 6.899 -0.908 1.00 96.38 111 GLY A C 1
ATOM 926 O O . GLY A 1 111 ? 2.179 6.778 -0.819 1.00 96.38 111 GLY A O 1
ATOM 927 N N . ALA A 1 112 ? 4.076 7.915 -0.362 1.00 97.06 112 ALA A N 1
ATOM 928 C CA . ALA A 1 112 ? 3.441 8.990 0.387 1.00 97.06 112 ALA A CA 1
ATOM 929 C C . ALA A 1 112 ? 2.473 9.810 -0.482 1.00 97.06 112 ALA A C 1
ATOM 931 O O . ALA A 1 112 ? 1.341 10.064 -0.060 1.00 97.06 112 ALA A O 1
ATOM 932 N N . ALA A 1 113 ? 2.868 10.171 -1.706 1.00 97.50 113 ALA A N 1
ATOM 933 C CA . ALA A 1 113 ? 2.036 10.932 -2.635 1.00 97.50 113 ALA A CA 1
ATOM 934 C C . ALA A 1 113 ? 0.750 10.176 -3.007 1.00 97.50 113 ALA A C 1
ATOM 936 O O . ALA A 1 113 ? -0.348 10.717 -2.851 1.00 97.50 113 ALA A O 1
ATOM 937 N N . PHE A 1 114 ? 0.851 8.902 -3.402 1.00 96.88 114 PHE A N 1
ATOM 938 C CA . PHE A 1 114 ? -0.315 8.064 -3.708 1.00 96.88 114 PHE A CA 1
ATOM 939 C C . PHE A 1 114 ? -1.210 7.890 -2.484 1.00 96.88 114 PHE A C 1
ATOM 941 O O . PHE A 1 114 ? -2.434 7.925 -2.607 1.00 96.88 114 PHE A O 1
ATOM 948 N N . ARG A 1 115 ? -0.637 7.777 -1.278 1.00 97.00 115 ARG A N 1
ATOM 949 C CA . ARG A 1 115 ?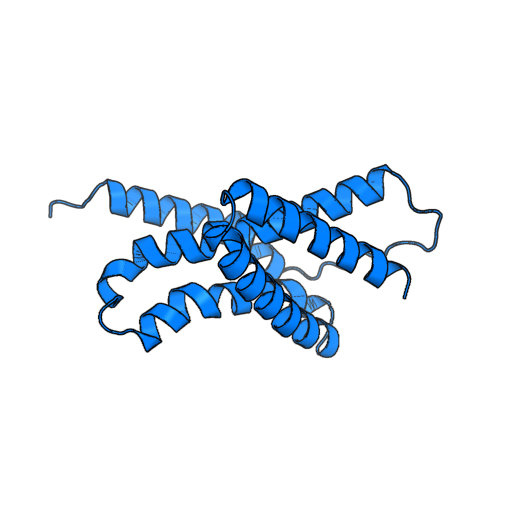 -1.434 7.701 -0.050 1.00 97.00 115 ARG A CA 1
ATOM 950 C C . ARG A 1 115 ? -2.222 8.984 0.203 1.00 97.00 115 ARG A C 1
ATOM 952 O O . ARG A 1 115 ? -3.424 8.913 0.477 1.00 97.00 115 ARG A O 1
ATOM 959 N N . LEU A 1 116 ? -1.570 10.141 0.124 1.00 96.81 116 LEU A N 1
ATOM 960 C CA . LEU A 1 116 ? -2.226 11.438 0.294 1.00 96.81 116 LEU A CA 1
ATOM 961 C C . LEU A 1 116 ? -3.333 11.621 -0.745 1.00 96.81 116 LEU A C 1
ATOM 963 O O . LEU A 1 116 ? -4.455 11.997 -0.393 1.00 96.81 116 LEU A O 1
ATOM 967 N N . PHE A 1 117 ? -3.050 11.270 -1.999 1.00 97.12 117 PHE A N 1
ATOM 968 C CA . PHE A 1 117 ? -4.008 11.398 -3.083 1.00 97.12 117 PHE A CA 1
ATOM 969 C C . PHE A 1 117 ? -5.189 10.429 -2.937 1.00 97.12 117 PHE A C 1
ATOM 971 O O . PHE A 1 117 ? -6.336 10.856 -3.038 1.00 97.12 117 PHE A O 1
ATOM 978 N N . TYR A 1 118 ? -4.958 9.171 -2.553 1.00 97.31 118 TYR A N 1
ATOM 979 C CA . TYR A 1 118 ? -6.024 8.218 -2.226 1.00 97.31 118 TYR A CA 1
ATOM 980 C C . TYR A 1 118 ? -6.933 8.738 -1.105 1.00 97.31 118 TYR A C 1
ATOM 982 O O . TYR A 1 118 ? -8.162 8.679 -1.194 1.00 97.31 118 TYR A O 1
ATOM 990 N N . VAL A 1 119 ? -6.341 9.276 -0.031 1.00 95.94 119 VAL A N 1
ATOM 991 C CA . VAL A 1 119 ? -7.093 9.832 1.102 1.00 95.94 119 VAL A CA 1
ATOM 992 C C . VAL A 1 119 ? -7.885 11.074 0.700 1.00 95.94 119 VAL A C 1
ATOM 994 O O . VAL A 1 119 ? -8.962 11.304 1.251 1.00 95.94 119 VAL A O 1
ATOM 997 N N . PHE A 1 120 ? -7.383 11.865 -0.243 1.00 97.31 120 PHE A N 1
ATOM 998 C CA . PHE A 1 120 ? -8.109 12.987 -0.821 1.00 97.31 120 PHE A CA 1
ATOM 999 C C . PHE A 1 120 ? -9.273 12.522 -1.705 1.00 97.31 120 PHE A C 1
ATOM 1001 O O . PHE A 1 120 ? -10.401 12.970 -1.508 1.00 97.31 120 PHE A O 1
ATOM 1008 N N . LEU A 1 121 ? -9.032 11.580 -2.620 1.00 96.88 121 LEU A N 1
ATOM 1009 C CA . LEU A 1 121 ? -10.041 11.054 -3.540 1.00 96.88 121 LEU A CA 1
ATOM 1010 C C . LEU A 1 121 ? -11.183 10.358 -2.802 1.00 96.88 121 LEU A C 1
ATOM 1012 O O . LEU A 1 121 ? -12.343 10.666 -3.055 1.00 96.88 121 LEU A O 1
ATOM 1016 N N . LYS A 1 122 ? -10.888 9.499 -1.820 1.00 95.44 122 LYS A N 1
ATOM 1017 C CA . LYS A 1 122 ? -11.929 8.778 -1.064 1.00 95.44 122 LYS A CA 1
ATOM 1018 C C . LYS A 1 122 ? -12.865 9.690 -0.255 1.00 95.44 122 LYS A C 1
ATOM 1020 O O . LYS A 1 122 ? -13.872 9.217 0.256 1.00 95.44 122 LYS A O 1
ATOM 1025 N N . LYS A 1 123 ? -12.509 10.970 -0.057 1.00 95.62 123 LYS A N 1
ATOM 1026 C CA . LYS A 1 123 ? -13.400 11.976 0.554 1.00 95.62 123 LYS A CA 1
ATOM 1027 C C . LYS A 1 123 ? -14.414 12.536 -0.447 1.00 95.62 123 LYS A C 1
ATOM 1029 O O . LYS A 1 123 ? -15.412 13.099 -0.019 1.00 95.62 123 LYS A O 1
ATOM 1034 N N . LYS A 1 124 ? -14.134 12.429 -1.749 1.00 96.69 124 LYS A N 1
ATOM 1035 C CA . LYS A 1 124 ? -14.940 12.987 -2.844 1.00 96.69 124 LYS A CA 1
ATOM 1036 C C . LYS A 1 124 ? -15.731 11.926 -3.606 1.00 96.69 124 LYS A C 1
ATOM 1038 O O . LYS A 1 124 ? -16.813 12.220 -4.094 1.00 96.69 124 LYS A O 1
ATOM 1043 N N . ILE A 1 125 ? -15.184 10.717 -3.726 1.00 96.69 125 ILE A N 1
ATOM 1044 C CA . ILE A 1 125 ? -15.763 9.610 -4.497 1.00 96.69 125 ILE A CA 1
ATOM 1045 C C . ILE A 1 125 ? -15.732 8.302 -3.699 1.00 96.69 125 ILE A C 1
ATOM 1047 O O . ILE A 1 125 ? -15.051 8.197 -2.677 1.00 96.69 125 ILE A O 1
ATOM 1051 N N . HIS A 1 126 ? -16.458 7.288 -4.180 1.00 96.56 126 HIS A N 1
ATOM 1052 C CA . HIS A 1 126 ? -16.489 5.960 -3.565 1.00 96.56 126 HIS A CA 1
ATOM 1053 C C . HIS A 1 126 ? -15.076 5.361 -3.441 1.00 96.56 126 HIS A C 1
ATOM 1055 O O . HIS A 1 126 ? -14.253 5.504 -4.346 1.00 96.56 126 HIS A O 1
ATOM 1061 N N . TYR A 1 127 ? -14.791 4.656 -2.340 1.00 94.25 127 TYR A N 1
ATOM 1062 C CA . TYR A 1 127 ? -13.437 4.168 -2.036 1.00 94.25 127 TYR A CA 1
ATOM 1063 C C . TYR A 1 127 ? -12.871 3.249 -3.131 1.00 94.25 127 TYR A C 1
ATOM 1065 O O . TYR A 1 127 ? -11.688 3.343 -3.443 1.00 94.25 127 TYR A O 1
ATOM 1073 N N . ALA A 1 128 ? -13.710 2.410 -3.750 1.00 95.62 128 ALA A N 1
ATOM 1074 C CA . ALA A 1 128 ? -13.289 1.535 -4.845 1.00 95.62 128 ALA A CA 1
ATOM 1075 C C . ALA A 1 128 ? -12.905 2.331 -6.104 1.00 95.62 128 ALA A C 1
ATOM 1077 O O . ALA A 1 128 ? -11.923 2.002 -6.760 1.00 95.62 128 ALA A O 1
ATOM 1078 N N . ALA A 1 129 ? -13.622 3.422 -6.399 1.00 97.06 129 ALA A N 1
ATOM 1079 C CA . ALA A 1 129 ? -13.290 4.308 -7.512 1.00 97.06 129 ALA A CA 1
ATOM 1080 C C . ALA A 1 129 ? -11.997 5.090 -7.228 1.00 97.06 129 ALA A C 1
ATOM 1082 O O . ALA A 1 129 ? -11.129 5.177 -8.090 1.00 97.06 129 ALA A O 1
ATOM 1083 N N . ALA A 1 130 ? -11.823 5.587 -5.996 1.00 97.56 130 ALA A N 1
ATOM 1084 C CA . ALA A 1 130 ? -10.573 6.214 -5.567 1.00 97.56 130 ALA A CA 1
ATOM 1085 C C . ALA A 1 130 ? -9.381 5.256 -5.691 1.00 97.56 130 ALA A C 1
ATOM 1087 O O . ALA A 1 130 ? -8.318 5.666 -6.146 1.00 97.56 130 ALA A O 1
ATOM 1088 N N . LEU A 1 131 ? -9.560 3.986 -5.318 1.00 97.44 131 LEU A N 1
ATOM 1089 C CA . LEU A 1 131 ? -8.528 2.967 -5.470 1.00 97.44 131 LEU A CA 1
ATOM 1090 C C . LEU A 1 131 ? -8.227 2.700 -6.950 1.00 97.44 131 LEU A C 1
ATOM 1092 O O . LEU A 1 131 ? -7.064 2.720 -7.327 1.00 97.44 131 LEU A O 1
ATOM 1096 N N . GLY A 1 132 ? -9.252 2.544 -7.794 1.00 97.94 132 GLY A N 1
ATOM 1097 C CA . GLY A 1 132 ? -9.086 2.346 -9.238 1.00 97.94 132 GLY A CA 1
ATOM 1098 C C . GLY A 1 132 ? -8.290 3.465 -9.918 1.00 97.94 132 GLY A C 1
ATOM 1099 O O . GLY A 1 132 ? -7.412 3.186 -10.727 1.00 97.94 132 GLY A O 1
ATOM 1100 N N . VAL A 1 133 ? -8.522 4.725 -9.531 1.00 97.75 133 VAL A N 1
ATOM 1101 C CA . VAL A 1 133 ? -7.741 5.871 -10.032 1.00 97.75 133 VAL A CA 1
ATOM 1102 C C . VAL A 1 133 ? -6.269 5.769 -9.630 1.00 97.75 133 VAL A C 1
ATOM 1104 O O . VAL A 1 133 ? -5.391 6.011 -10.453 1.00 97.75 133 VAL A O 1
ATOM 1107 N N . ILE A 1 134 ? -5.979 5.397 -8.382 1.00 97.69 134 ILE A N 1
ATOM 1108 C CA . ILE A 1 134 ? -4.593 5.258 -7.916 1.00 97.69 134 ILE A CA 1
ATOM 1109 C C . ILE A 1 134 ? -3.901 4.078 -8.598 1.00 97.69 134 ILE A C 1
ATOM 1111 O O . ILE A 1 134 ? -2.758 4.225 -9.017 1.00 97.69 134 ILE A O 1
ATOM 1115 N N . ILE A 1 135 ? -4.598 2.952 -8.782 1.00 97.88 135 ILE 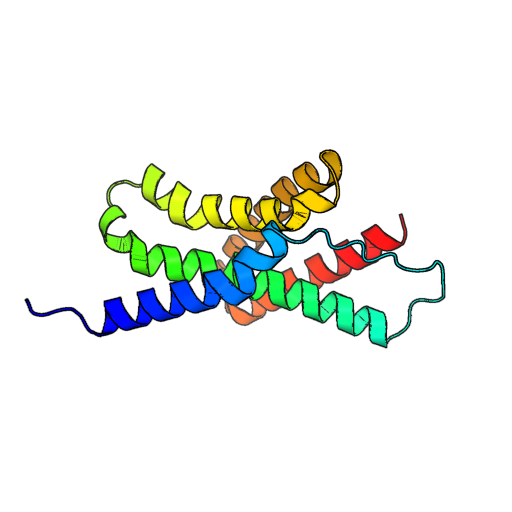A N 1
ATOM 1116 C CA . ILE A 1 135 ? -4.086 1.800 -9.536 1.00 97.88 135 ILE A CA 1
ATOM 1117 C C . ILE A 1 135 ? -3.715 2.226 -10.953 1.00 97.88 135 ILE A C 1
ATOM 1119 O O . ILE A 1 135 ? -2.629 1.898 -11.422 1.00 97.88 135 ILE A O 1
ATOM 1123 N N . PHE A 1 136 ? -4.577 2.994 -11.619 1.00 97.31 136 PHE A N 1
ATOM 1124 C CA . PHE A 1 136 ? -4.300 3.502 -12.958 1.00 97.31 136 PHE A CA 1
ATOM 1125 C C . PHE A 1 136 ? -3.047 4.391 -12.990 1.00 97.31 136 PHE A C 1
ATOM 1127 O O . PHE A 1 136 ? -2.157 4.162 -13.805 1.00 97.31 136 PHE A O 1
ATOM 1134 N N . ILE A 1 137 ? -2.937 5.357 -12.071 1.00 97.00 137 ILE A N 1
ATOM 1135 C CA . ILE A 1 137 ? -1.776 6.260 -11.985 1.00 97.00 137 ILE A CA 1
ATOM 1136 C C . ILE A 1 137 ? -0.490 5.486 -11.690 1.00 97.00 137 ILE A C 1
ATOM 1138 O O . ILE A 1 137 ? 0.535 5.738 -12.318 1.00 97.00 137 ILE A O 1
ATOM 1142 N N . HIS A 1 138 ? -0.536 4.531 -10.763 1.00 96.56 138 HIS A N 1
ATOM 1143 C CA . HIS A 1 138 ? 0.617 3.703 -10.430 1.00 96.56 138 HIS A CA 1
ATOM 1144 C C . HIS A 1 138 ? 1.026 2.814 -11.614 1.00 96.56 138 HIS A C 1
ATOM 1146 O O . HIS A 1 138 ? 2.201 2.751 -11.963 1.00 96.56 138 HIS A O 1
ATOM 1152 N N . SER A 1 139 ? 0.062 2.202 -12.304 1.00 95.25 139 SER A N 1
ATOM 1153 C CA . SER A 1 139 ? 0.330 1.402 -13.506 1.00 95.25 139 SER A CA 1
ATOM 1154 C C . SER A 1 139 ? 0.997 2.242 -14.595 1.00 95.25 139 SER A C 1
ATOM 1156 O O . SER A 1 139 ? 1.983 1.810 -15.187 1.00 95.25 139 SER A O 1
ATOM 1158 N N . LEU A 1 140 ? 0.504 3.467 -14.816 1.00 94.06 140 LEU A N 1
ATOM 1159 C CA . LEU A 1 140 ? 1.094 4.413 -15.762 1.00 94.06 140 LEU A CA 1
ATOM 1160 C C . LEU A 1 140 ? 2.523 4.791 -15.358 1.00 94.06 140 LEU A C 1
ATOM 1162 O O . LEU A 1 140 ? 3.412 4.792 -16.205 1.00 94.06 140 LEU A O 1
ATOM 1166 N N . ASN A 1 141 ? 2.757 5.058 -14.071 1.00 93.25 141 ASN A N 1
ATOM 1167 C CA . ASN A 1 141 ? 4.087 5.346 -13.547 1.00 93.25 141 ASN A CA 1
ATOM 1168 C C . ASN A 1 141 ? 5.064 4.195 -13.815 1.00 93.25 141 ASN A C 1
ATOM 1170 O O . ASN A 1 141 ? 6.168 4.428 -14.301 1.00 93.25 141 ASN A O 1
ATOM 1174 N N . ASN A 1 142 ? 4.643 2.956 -13.562 1.00 90.69 142 ASN A N 1
ATOM 1175 C CA . ASN A 1 142 ? 5.476 1.775 -13.783 1.00 90.69 142 ASN A CA 1
ATOM 1176 C C . ASN A 1 142 ? 5.751 1.546 -15.272 1.00 90.69 142 ASN A C 1
ATOM 1178 O O . ASN A 1 142 ? 6.868 1.189 -15.624 1.00 90.69 142 ASN A O 1
ATOM 1182 N N . CYS A 1 143 ? 4.779 1.820 -16.149 1.00 88.25 143 CYS A N 1
ATOM 1183 C CA . CYS A 1 143 ? 5.005 1.792 -17.594 1.00 88.25 143 CYS A CA 1
ATOM 1184 C C . CYS A 1 143 ? 6.059 2.827 -18.006 1.00 88.25 143 CYS A C 1
ATOM 1186 O O . CYS A 1 143 ? 7.028 2.476 -18.665 1.00 88.25 143 CYS A O 1
ATOM 1188 N N . LEU A 1 144 ? 5.909 4.087 -17.583 1.00 86.94 144 LEU A N 1
ATOM 1189 C CA . LEU A 1 144 ? 6.860 5.157 -17.911 1.00 86.94 144 LEU A CA 1
ATOM 1190 C C . LEU A 1 144 ? 8.273 4.859 -17.397 1.00 86.94 144 LEU A C 1
ATOM 1192 O O . LEU A 1 144 ? 9.239 5.125 -18.100 1.00 86.94 144 LEU A O 1
ATOM 1196 N N . SER A 1 145 ? 8.383 4.263 -16.209 1.00 82.69 145 SER A N 1
ATOM 1197 C CA . SER A 1 145 ? 9.666 3.893 -15.595 1.00 82.69 145 SER A CA 1
ATOM 1198 C C . SER A 1 145 ? 10.424 2.803 -16.360 1.00 82.69 145 SER A C 1
ATOM 1200 O O . SER A 1 145 ? 11.604 2.608 -16.109 1.00 82.69 145 SER A O 1
ATOM 1202 N N . ILE A 1 146 ? 9.756 2.064 -17.252 1.00 77.69 146 ILE A N 1
ATOM 1203 C CA . ILE A 1 146 ? 10.393 1.051 -18.107 1.00 77.69 146 ILE A CA 1
ATOM 1204 C C . ILE A 1 146 ? 10.954 1.685 -19.389 1.00 77.69 146 ILE A C 1
ATOM 1206 O O . ILE A 1 146 ? 11.903 1.160 -19.962 1.00 77.69 146 ILE A O 1
ATOM 1210 N N . PHE A 1 147 ? 10.376 2.799 -19.850 1.00 66.50 147 PHE A N 1
ATOM 1211 C CA . PHE A 1 147 ? 10.770 3.465 -21.098 1.00 66.50 147 PHE A CA 1
ATOM 1212 C C . PHE A 1 147 ? 11.830 4.565 -20.918 1.00 66.50 147 PHE A C 1
ATOM 1214 O O . PHE A 1 147 ? 12.339 5.065 -21.922 1.00 66.50 147 PHE A O 1
ATOM 1221 N N . LEU A 1 148 ? 12.122 4.964 -19.677 1.00 60.44 148 LEU A N 1
ATOM 1222 C CA . LEU A 1 148 ? 13.116 5.980 -19.308 1.00 60.44 148 LEU A CA 1
ATOM 1223 C C . LEU A 1 148 ? 14.375 5.327 -18.736 1.00 60.44 148 LEU A C 1
ATOM 1225 O O . LEU A 1 148 ? 15.475 5.801 -19.095 1.00 60.44 148 LEU A O 1
#

Radius of gyration: 16.87 Å; chains: 1; bounding box: 35×28×58 Å

pLDDT: mean 90.47, std 11.23, range [49.59, 97.94]

Sequence (148 aa):
MNYDKKKIVNLTEFIIIFSFFILPPMLTESSARYENGAFSFSELLRICFFAGYEEVLYRAYLPFRLKTLCFKFKNKKTFYFCLTEILPIVFFTAAHIYLGVLNTAYAFFAGAAFRLFYVFLKKKIHYAAALGVIIFIHSLNNCLSIFL

InterPro domains:
  IPR003675 CAAX prenyl protease 2/Lysostaphin resistance protein A-like domain [PF02517] (43-143)

Secondary structure (DSSP, 8-state):
----HHHHHHHHHHHHHIIIIIHHHHH-----PPPSS---HHHHHHHHHHHHHHIIIIIIIHHHHHHHHTGGGTTSHHHHHIIIIIHHHHHHHHTTGGG-HHHHHHHHHHHHHHHHHHHHHTTTS-HHHHHHHHHHHHHHHHHHHHH-

Foldseek 3Di:
DDDDPVLVVLVVVCVVCCVPPLPPLLVDQDPPDDDPDDQDPVNLVVLLVVLLSLLCPLQPPQLVSQCVNVVVCVVVVVVSCCRRPVVSLVSQLSSCVSVDDVVSVVSSVLSNVLNVQLVVVVVPDPSVVSSVVSSVVSSVVVVVVNVD